Protein 6W46 (pdb70)

Sequence (57 aa):
PGPGPRGPGPGVGPGPPGGPPGPGPRRGPGPPGVGPGPGGPPGPGPRRGPPGPGVGPGPGGP

B-factor: mean 16.2, std 19.93, range [4.52, 287.59]

Radius of gyration: 22.84 Å; Cα contacts (8 Å, |Δi|>4): 180; chains: 3; bounding box: 34×10×77 Å

Secondary structure (DSSP, 8-state):
----PPP------------/----PPP------------/----PPP------------

Solvent-accessible surface area: 6044 Å² total

Structure (mmCIF, N/CA/C/O backbone):
data_6W46
#
_entry.id   6W46
#
_cell.length_a   37.300
_cell.length_b   19.680
_cell.length_c   40.810
_cell.angle_alpha   90.00
_cell.angle_beta   93.26
_cell.angle_gamma   90.00
#
_symmetry.space_group_name_H-M   'P 1 21 1'
#
loop_
_entity.id
_entity.type
_entity.pdbx_description
1 polymer 'Collagen-like peptide'
2 non-polymer 1,2-ETHANEDIOL
3 water water
#
loop_
_atom_site.group_PDB
_atom_site.id
_atom_site.type_symbol
_atom_site.label_atom_id
_atom_site.label_alt_id
_atom_site.label_comp_id
_atom_site.label_asym_id
_atom_site.label_entity_id
_atom_site.label_seq_id
_atom_site.pdbx_PDB_ins_code
_atom_site.Cartn_x
_atom_site.Cartn_y
_atom_site.Cartn_z
_atom_site.occupancy
_atom_site.B_iso_or_equiv
_atom_site.auth_seq_id
_atom_site.auth_comp_id
_atom_site.auth_asym_id
_atom_site.auth_atom_id
_atom_site.pdbx_PDB_model_num
ATOM 1 N N . PRO A 1 1 ? 13.525 6.132 36.851 1.00 17.90 1 PRO A N 1
ATOM 2 C CA . PRO A 1 1 ? 12.510 6.411 35.830 1.00 17.09 1 PRO A CA 1
ATOM 3 C C . PRO A 1 1 ? 12.915 5.852 34.469 1.00 16.16 1 PRO A C 1
ATOM 4 O O . PRO A 1 1 ? 14.070 5.490 34.273 1.00 15.92 1 PRO A O 1
ATOM 16 N N . GLY A 1 3 ? 14.121 5.017 30.631 1.00 13.59 3 GLY A N 1
ATOM 17 C CA . GLY A 1 3 ? 15.174 5.516 29.767 1.00 11.61 3 GLY A CA 1
ATOM 18 C C . GLY A 1 3 ? 14.580 6.235 28.570 1.00 11.30 3 GLY A C 1
ATOM 19 O O . GLY A 1 3 ? 13.362 6.266 28.404 1.00 11.43 3 GLY A O 1
ATOM 20 N N . PRO A 1 4 ? 15.439 6.804 27.708 1.00 11.85 4 PRO A N 1
ATOM 21 C CA . PRO A 1 4 ? 14.951 7.569 26.556 1.00 11.55 4 PRO A CA 1
ATOM 22 C C . PRO A 1 4 ? 14.273 6.692 25.522 1.00 11.60 4 PRO A C 1
ATOM 23 O O . PRO A 1 4 ? 14.558 5.498 25.423 1.00 11.42 4 PRO A O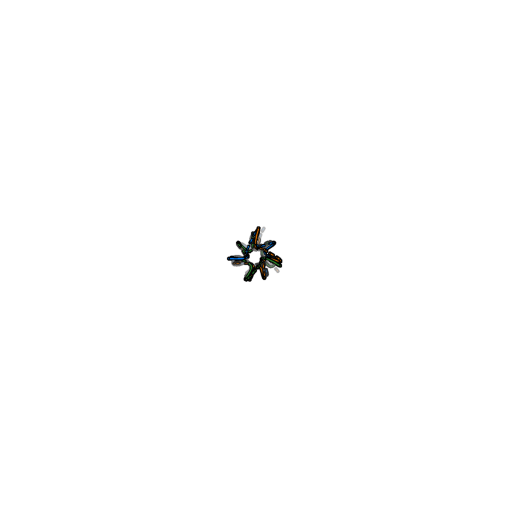 1
ATOM 35 N N . GLY A 1 6 ? 13.531 4.962 21.998 1.00 13.54 6 GLY A N 1
ATOM 36 C CA . GLY A 1 6 ? 14.431 4.446 20.990 1.00 13.22 6 GLY A CA 1
ATOM 37 C C . GLY A 1 6 ? 14.472 5.312 19.744 1.00 11.74 6 GLY A C 1
ATOM 38 O O . GLY A 1 6 ? 13.739 6.299 19.637 1.00 12.71 6 GLY A O 1
ATOM 39 N N . PRO A 1 7 ? 15.337 4.954 18.801 1.00 12.78 7 PRO A N 1
ATOM 40 C CA . PRO A 1 7 ? 15.374 5.674 17.525 1.00 14.08 7 PRO A CA 1
AT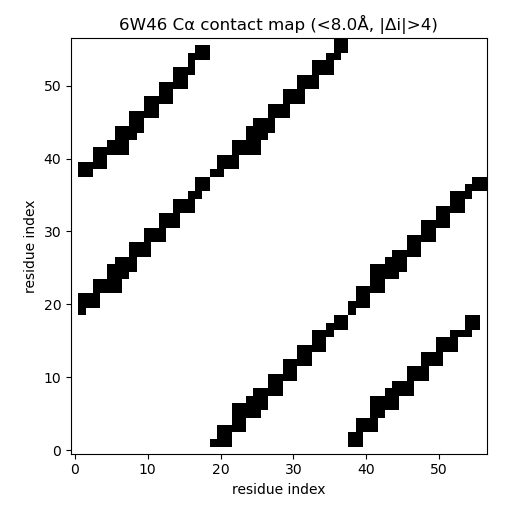OM 41 C C . PRO A 1 7 ? 14.083 5.486 16.739 1.00 12.18 7 PRO A C 1
ATOM 42 O O . PRO A 1 7 ? 13.300 4.559 16.963 1.00 11.56 7 PRO A O 1
ATOM 46 N N . ARG A 1 8 ? 13.875 6.403 15.800 1.00 11.94 8 ARG A N 1
ATOM 47 C CA . ARG A 1 8 ? 12.719 6.336 14.919 1.00 12.98 8 ARG A CA 1
ATOM 48 C C . ARG A 1 8 ? 12.727 5.032 14.135 1.00 11.07 8 ARG A C 1
ATOM 49 O O . ARG A 1 8 ? 13.782 4.532 13.739 1.00 11.03 8 ARG A O 1
ATOM 57 N N . GLY A 1 9 ? 11.539 4.480 13.913 1.00 10.71 9 GLY A N 1
ATOM 58 C CA . GLY A 1 9 ? 11.397 3.277 13.131 1.00 9.58 9 GLY A CA 1
ATOM 59 C C . GLY A 1 9 ? 11.717 3.484 11.659 1.00 8.43 9 GLY A C 1
ATOM 60 O O . GLY A 1 9 ? 11.894 4.609 11.182 1.00 8.66 9 GLY A O 1
ATOM 61 N N . PRO A 1 10 ? 11.792 2.386 10.901 1.00 7.43 10 PRO A N 1
ATOM 62 C CA . PRO A 1 10 ? 12.162 2.474 9.482 1.00 8.37 10 PRO A CA 1
ATOM 63 C C . PRO A 1 10 ? 1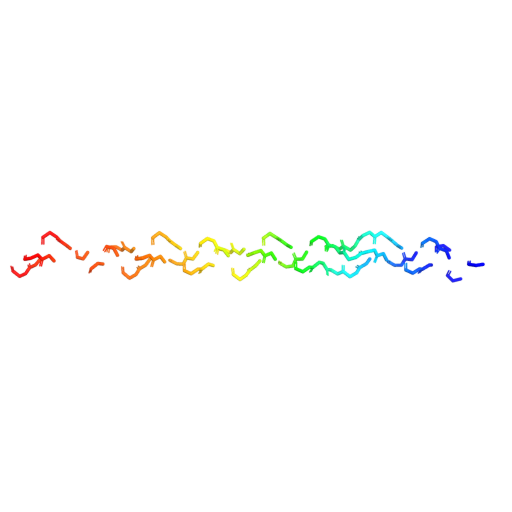1.013 2.964 8.614 1.00 7.95 10 PRO A C 1
ATOM 64 O O 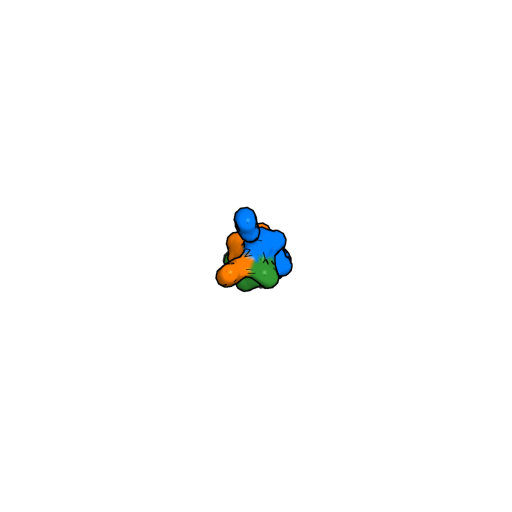. PRO A 1 10 ? 9.845 2.983 9.036 1.00 6.67 10 PRO A O 1
ATOM 76 N N . GLY A 1 12 ? 8.056 3.221 5.916 1.00 6.55 12 GLY A N 1
ATOM 77 C CA . GLY A 1 12 ? 6.979 2.334 5.551 1.00 6.51 12 GLY A CA 1
ATOM 78 C C . GLY A 1 12 ? 7.172 1.636 4.221 1.00 7.23 12 GLY A C 1
ATOM 79 O O . GLY A 1 12 ? 8.054 2.000 3.429 1.00 8.97 12 GLY A O 1
ATOM 80 N N . PRO A 1 13 ? 6.330 0.625 3.971 1.00 8.28 13 PRO A N 1
ATOM 81 C CA . PRO A 1 13 ? 6.320 -0.051 2.675 1.00 9.08 13 PRO A CA 1
ATOM 82 C C . PRO A 1 13 ? 5.882 0.920 1.587 1.00 7.75 13 PRO A C 1
ATOM 83 O O . PRO A 1 13 ? 5.265 1.940 1.879 1.00 7.94 13 PRO A O 1
ATOM 95 N N . GLY A 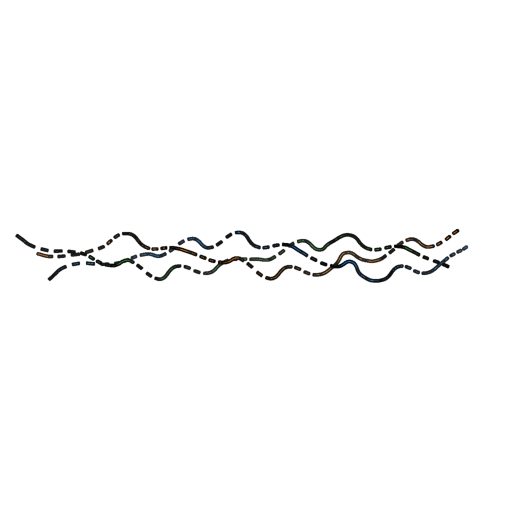1 15 ? 3.577 2.475 -1.368 1.00 6.92 15 GLY A N 1
ATOM 96 C CA . GLY A 1 15 ? 2.146 2.462 -1.619 1.00 6.89 15 GLY A CA 1
ATOM 97 C C . GLY A 1 15 ? 1.725 1.373 -2.592 1.00 7.26 15 GLY A C 1
ATOM 98 O O . GLY A 1 15 ? 2.564 0.680 -3.196 1.00 7.90 15 GLY A O 1
ATOM 99 N N . VAL A 1 16 ? 0.415 1.240 -2.773 1.00 7.81 16 VAL A N 1
ATOM 100 C CA . VAL A 1 16 ? -0.118 0.303 -3.750 1.00 8.23 16 VAL A CA 1
ATOM 101 C C . VAL A 1 16 ? 0.179 0.793 -5.162 1.00 6.50 16 VAL A C 1
ATOM 102 O O . VAL A 1 16 ? 0.4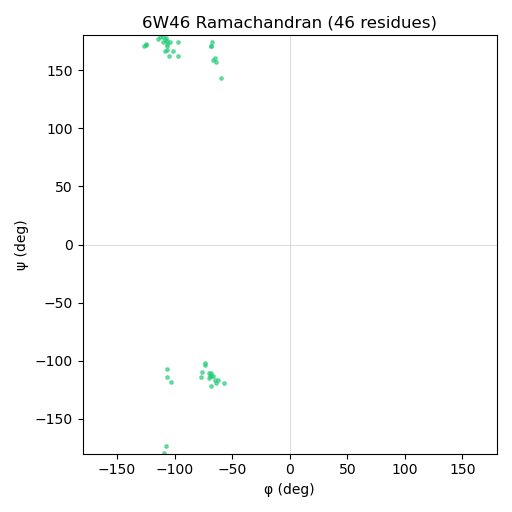45 1.975 -5.374 1.00 6.59 16 VAL A O 1
ATOM 114 N N . GLY A 1 18 ? -0.393 2.248 -8.824 1.00 6.05 18 GLY A N 1
ATOM 115 C CA . GLY A 1 18 ? -1.312 3.242 -9.334 1.00 6.30 18 GLY A CA 1
ATOM 116 C C . GLY A 1 18 ? -2.432 2.679 -10.178 1.00 6.31 18 GLY A C 1
ATOM 117 O O . GLY A 1 18 ? -2.368 1.526 -10.610 1.00 7.41 18 GLY A O 1
ATOM 118 N N . PRO A 1 19 ? -3.456 3.504 -10.443 1.00 6.30 19 PRO A N 1
ATOM 119 C CA . PRO A 1 19 ? -4.574 3.085 -11.293 1.00 6.56 19 PRO A CA 1
ATOM 120 C C . PRO A 1 19 ? -4.168 2.944 -12.752 1.00 5.77 19 PRO A C 1
ATOM 121 O O . PRO A 1 19 ? -3.224 3.578 -13.203 1.00 5.96 19 PRO A O 1
ATOM 133 N N . GLY A 1 21 ? -4.168 3.791 -16.597 1.00 5.41 21 GLY A N 1
ATOM 134 C CA . GLY A 1 21 ? -4.345 5.057 -17.272 1.00 6.11 21 GLY A CA 1
ATOM 135 C C . GLY A 1 21 ? -5.671 5.126 -18.004 1.00 6.45 21 GLY A C 1
ATOM 136 O O . GLY A 1 21 ? -6.399 4.147 -18.079 1.00 7.30 21 GLY A O 1
ATOM 137 N N . PRO A 1 22 ? -5.995 6.295 -18.559 1.00 7.21 22 PRO A N 1
ATOM 138 C CA A PRO A 1 22 ? -7.206 6.484 -19.362 0.41 8.60 22 PRO A CA 1
ATOM 139 C CA B PRO A 1 22 ? -7.233 6.425 -19.328 0.59 9.31 22 PRO A CA 1
ATOM 140 C C . PRO A 1 22 ? -7.145 5.696 -20.664 1.00 8.31 22 PRO A C 1
ATOM 141 O O . PRO A 1 22 ? -6.056 5.288 -21.100 1.00 8.27 22 PRO A O 1
ATOM 156 N N . GLY A 1 24 ? -6.823 4.995 -24.560 1.00 8.32 24 GLY A N 1
ATOM 157 C CA . GLY A 1 24 ? -6.053 5.673 -25.583 1.00 8.83 24 GLY A CA 1
ATOM 158 C C . GLY A 1 24 ? -6.908 6.523 -26.510 1.00 8.83 24 GLY A C 1
ATOM 159 O O . GLY A 1 24 ? -8.135 6.534 -26.430 1.00 9.87 24 GLY A O 1
ATOM 180 N N . GLY A 1 27 ? -8.683 5.400 -32.977 1.00 11.72 27 GLY A N 1
ATOM 181 C CA . GLY A 1 27 ? -7.909 5.047 -34.148 1.00 11.76 27 GLY A CA 1
ATOM 182 C C . GLY A 1 27 ? -8.103 6.000 -35.310 1.00 11.03 27 GLY A C 1
ATOM 183 O O . GLY A 1 27 ? -8.962 6.881 -35.272 1.00 10.73 27 GLY A O 1
ATOM 184 N N . PRO A 1 28 ? -7.298 5.831 -36.363 1.00 10.82 28 PRO A N 1
ATOM 185 C CA . PRO A 1 28 ? -7.478 6.690 -37.531 1.00 12.25 28 PRO A CA 1
ATOM 186 C C . PRO A 1 28 ? -8.741 6.345 -38.315 1.00 10.88 28 PRO A C 1
ATOM 187 O O . PRO A 1 28 ? -9.333 5.274 -38.144 1.00 9.65 28 PRO A O 1
ATOM 204 N N . PRO B 1 1 ? 16.082 -1.219 32.794 1.00 17.05 1 PRO B N 1
ATOM 205 C CA . PRO B 1 1 ? 15.636 -1.761 31.504 1.00 15.71 1 PRO B CA 1
ATOM 206 C C . PRO B 1 1 ? 15.542 -0.688 30.431 1.00 14.22 1 PRO B C 1
ATOM 207 O O . PRO B 1 1 ? 15.587 0.500 30.736 1.00 14.21 1 PRO B O 1
ATOM 219 N N . GLY B 1 3 ? 14.318 1.997 27.526 1.00 10.62 3 GLY B N 1
ATOM 220 C CA . GLY B 1 3 ? 13.223 2.939 27.425 1.00 12.07 3 GLY B CA 1
ATOM 221 C C . GLY B 1 3 ? 12.155 2.487 26.448 1.00 12.30 3 GLY B C 1
ATOM 222 O O . GLY B 1 3 ? 12.209 1.367 25.928 1.00 12.01 3 GLY B O 1
ATOM 223 N N . PRO B 1 4 ? 11.175 3.362 26.182 1.00 11.19 4 PRO B N 1
ATOM 224 C CA . PRO B 1 4 ? 10.084 2.984 25.282 1.00 12.36 4 PRO B CA 1
ATOM 225 C C . PRO B 1 4 ? 10.564 2.829 23.852 1.00 11.68 4 PRO B C 1
ATOM 226 O O . PRO B 1 4 ? 11.601 3.374 23.466 1.00 11.18 4 PRO B O 1
ATOM 238 N N . GLY B 1 6 ? 10.963 3.654 20.057 1.00 12.21 6 GLY B N 1
ATOM 239 C CA . GLY B 1 6 ? 10.977 4.935 19.385 1.00 11.13 6 GLY B CA 1
ATOM 240 C C . GLY B 1 6 ? 9.702 5.292 18.634 1.00 10.02 6 GLY B C 1
ATOM 241 O O . GLY B 1 6 ? 8.775 4.488 18.518 1.00 9.28 6 GLY B O 1
ATOM 242 N N . PRO B 1 7 ? 9.645 6.512 18.113 1.00 10.11 7 PRO B N 1
ATOM 243 C CA . PRO B 1 7 ? 8.490 6.906 17.303 1.00 9.83 7 PRO B CA 1
ATOM 244 C C . PRO B 1 7 ? 8.404 6.071 16.032 1.00 8.31 7 PRO B C 1
ATOM 245 O O . PRO B 1 7 ? 9.384 5.496 15.552 1.00 9.64 7 PRO B O 1
ATOM 249 N N . ARG B 1 8 ? 7.194 6.008 15.487 1.00 7.57 8 ARG B N 1
ATOM 250 C CA A ARG B 1 8 ? 6.943 5.278 14.256 0.62 7.95 8 ARG B CA 1
ATOM 251 C CA B ARG B 1 8 ? 6.946 5.278 14.258 0.38 7.81 8 ARG B CA 1
ATOM 252 C C . ARG B 1 8 ? 7.690 5.928 13.093 1.00 7.26 8 ARG B C 1
ATOM 253 O O . ARG B 1 8 ? 7.847 7.147 13.034 1.00 7.70 8 ARG B O 1
ATOM 268 N N . GLY B 1 9 ? 8.157 5.091 12.159 1.00 6.82 9 GLY B N 1
ATOM 269 C CA . GLY B 1 9 ? 8.887 5.569 11.011 1.00 6.85 9 GLY B CA 1
ATOM 270 C C . GLY B 1 9 ? 8.024 6.370 10.058 1.00 6.14 9 GLY B C 1
ATOM 271 O O . GLY B 1 9 ? 6.799 6.449 10.186 1.00 7.02 9 GLY B O 1
ATOM 272 N N . PRO B 1 10 ? 8.665 6.996 9.073 1.00 5.80 10 PRO B N 1
ATOM 273 C CA . PRO B 1 10 ? 7.930 7.830 8.124 1.00 6.45 10 PRO B CA 1
ATOM 274 C C . PRO B 1 10 ? 7.158 7.003 7.101 1.00 6.61 10 PRO B C 1
ATOM 275 O O . PRO B 1 10 ? 7.415 5.813 6.927 1.00 6.24 10 PRO B O 1
ATOM 287 N N . GLY B 1 12 ? 6.087 5.346 3.639 1.00 6.25 12 GLY B N 1
ATOM 288 C CA . GLY B 1 12 ? 6.920 4.799 2.596 1.00 7.39 12 GLY B CA 1
ATOM 289 C C . GLY B 1 12 ? 6.891 5.595 1.298 1.00 8.14 12 GLY B C 1
ATOM 290 O O . GLY B 1 12 ? 6.173 6.589 1.177 1.00 9.53 12 GLY B O 1
ATOM 291 N N . PRO B 1 13 ? 7.669 5.152 0.302 1.00 11.08 13 PRO B N 1
ATOM 292 C CA A PRO B 1 13 ? 7.640 5.826 -0.998 0.25 11.49 13 PRO B CA 1
ATOM 293 C CA B PRO B 1 13 ? 7.674 5.760 -1.031 0.75 12.41 13 PRO B CA 1
ATOM 294 C C . PRO B 1 13 ? 6.347 5.536 -1.760 1.00 10.60 13 PRO B C 1
ATOM 295 O O . PRO B 1 13 ? 5.579 4.637 -1.410 1.00 8.52 13 PRO B O 1
ATOM 310 N N . GLY B 1 15 ? 3.730 4.130 -4.514 1.00 6.71 15 GLY B N 1
ATOM 311 C CA . GLY B 1 15 ? 3.603 2.897 -5.264 1.00 7.48 15 GLY B CA 1
ATOM 312 C C . GLY B 1 15 ? 4.101 3.012 -6.694 1.00 7.65 15 GLY B C 1
ATOM 313 O O . GLY B 1 15 ? 4.350 4.110 -7.185 1.00 7.79 15 GLY B O 1
ATOM 314 N N . VAL B 1 16 ? 4.268 1.861 -7.336 1.00 8.62 16 VAL B N 1
ATOM 315 C CA . VAL B 1 16 ? 4.634 1.772 -8.751 1.00 9.62 16 VAL B CA 1
ATOM 316 C C . VAL B 1 16 ? 3.607 2.530 -9.602 1.00 7.78 16 VAL B C 1
ATOM 317 O O . VAL B 1 16 ? 2.417 2.554 -9.288 1.00 7.51 16 VAL B O 1
ATOM 329 N N . GLY B 1 18 ? 0.793 3.204 -12.325 1.00 8.45 18 GLY B N 1
ATOM 330 C CA . GLY B 1 18 ? -0.241 2.333 -12.853 1.00 8.40 18 GLY B CA 1
ATOM 331 C C . GLY B 1 18 ? 0.046 1.827 -14.257 1.00 8.32 18 GLY B C 1
ATOM 332 O O . GLY B 1 18 ? 0.875 2.389 -14.970 1.00 9.32 18 GLY B O 1
ATOM 333 N N . PRO B 1 19 ? -0.644 0.756 -14.663 1.00 7.59 19 PRO B N 1
ATOM 334 C CA . PRO B 1 19 ? -0.480 0.234 -16.022 1.00 8.77 19 PRO B CA 1
ATOM 335 C C . PRO B 1 19 ? -1.013 1.214 -17.062 1.00 6.21 19 PRO B C 1
ATOM 336 O O . PRO B 1 19 ? -1.855 2.070 -16.764 1.00 6.95 19 PRO B O 1
ATOM 348 N N . GLY B 1 21 ? -3.426 2.5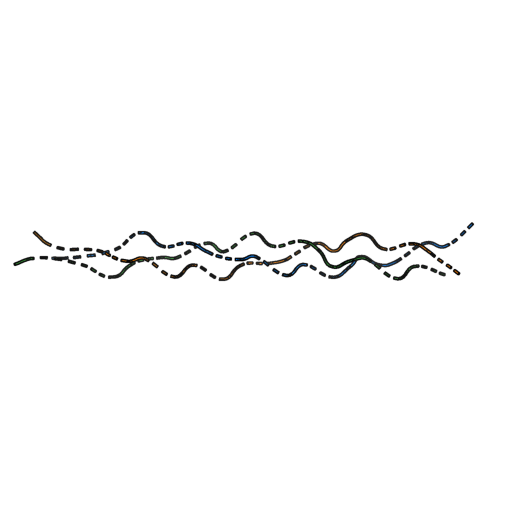62 -19.934 1.00 6.57 21 GLY B N 1
ATOM 349 C CA . GLY B 1 21 ? -4.852 2.379 -20.093 1.00 7.39 21 GLY B CA 1
ATOM 350 C C . GLY B 1 21 ? -5.264 1.418 -21.187 1.00 7.34 21 GLY B C 1
ATOM 351 O O . GLY B 1 21 ? -4.431 0.904 -21.944 1.00 7.86 21 GLY B O 1
ATOM 352 N N . PRO B 1 22 ? -6.568 1.160 -21.277 1.00 8.49 22 PRO B N 1
ATOM 353 C CA . PRO B 1 22 ? -7.106 0.335 -22.352 1.00 9.24 22 PRO B CA 1
ATOM 354 C C . PRO B 1 22 ? -6.858 0.976 -23.708 1.00 9.61 22 PRO B C 1
ATOM 355 O O . PRO B 1 22 ? -6.679 2.189 -23.817 1.00 8.16 22 PRO B O 1
ATOM 367 N N . GLY B 1 24 ? -7.689 2.666 -27.219 1.00 11.76 24 GLY B N 1
ATOM 368 C CA . GLY B 1 24 ? -8.724 3.597 -27.620 1.00 11.82 24 GLY B CA 1
ATOM 369 C C . GLY B 1 24 ? -9.808 2.961 -28.465 1.00 11.18 24 GLY B C 1
ATOM 370 O O . GLY B 1 24 ? -9.717 1.802 -28.868 1.00 12.46 24 GLY B O 1
ATOM 391 N N . GLY B 1 27 ? -11.397 4.038 -34.966 1.00 9.93 27 GLY B N 1
ATOM 392 C CA . GLY B 1 27 ? -11.622 5.283 -35.664 1.00 9.98 27 GLY B CA 1
ATOM 393 C C . GLY B 1 27 ? -12.967 5.330 -36.351 1.00 10.68 27 GLY B C 1
ATOM 394 O O . GLY B 1 27 ? -13.676 4.327 -36.419 1.00 12.06 27 GLY B O 1
ATOM 395 N N . PRO B 1 28 ? -13.327 6.502 -36.883 1.00 11.57 28 PRO B N 1
ATOM 396 C CA . PRO B 1 28 ? -14.588 6.584 -37.619 1.00 12.31 28 PRO B CA 1
ATOM 397 C C . PRO B 1 28 ? -14.516 5.808 -38.931 1.00 12.88 28 PRO B C 1
ATOM 398 O O . PRO B 1 28 ? -13.428 5.546 -39.445 1.00 11.90 28 PRO B O 1
ATOM 415 N N . PRO C 1 1 ? 18.725 2.542 29.602 1.00 22.90 1 PRO C N 1
ATOM 416 C CA . PRO C 1 1 ? 19.259 2.734 28.252 1.00 21.89 1 PRO C CA 1
ATOM 417 C C . PRO C 1 1 ? 18.137 3.061 27.272 1.00 19.71 1 PRO C C 1
ATOM 418 O O . PRO C 1 1 ? 16.968 2.881 27.610 1.00 16.37 1 PRO C O 1
ATOM 430 N N . GLY C 1 3 ? 15.338 2.992 24.311 1.00 14.40 3 GLY C N 1
ATOM 431 C CA . GLY C 1 3 ? 14.461 1.932 23.877 1.00 14.02 3 GLY C CA 1
ATOM 432 C C . GLY C 1 3 ? 14.776 1.345 22.523 1.00 14.20 3 GLY C C 1
ATOM 433 O O . GLY C 1 3 ? 15.725 1.765 21.855 1.00 14.92 3 GLY C O 1
ATOM 434 N N . PRO C 1 4 ? 13.985 0.344 22.122 1.00 13.86 4 PRO C N 1
ATOM 435 C CA . PRO C 1 4 ? 14.185 -0.301 20.826 1.00 14.31 4 PRO C CA 1
ATOM 436 C C . PRO C 1 4 ? 13.717 0.634 19.714 1.00 14.13 4 PRO C C 1
ATOM 437 O O . PRO C 1 4 ? 13.027 1.615 19.979 1.00 13.33 4 PRO C O 1
ATOM 449 N N . GLY C 1 6 ? 11.477 2.293 16.822 1.00 10.68 6 GLY C N 1
ATOM 450 C CA . GLY C 1 6 ? 10.038 2.360 16.670 1.00 9.59 6 GLY C CA 1
ATOM 451 C C . GLY C 1 6 ? 9.511 1.435 15.584 1.00 8.14 6 GLY C C 1
ATOM 452 O O . GLY C 1 6 ? 10.275 0.843 14.813 1.00 9.44 6 GLY C O 1
ATOM 453 N N . PRO C 1 7 ? 8.193 1.319 15.494 1.00 7.97 7 PRO C N 1
ATOM 454 C CA . PRO C 1 7 ? 7.601 0.490 14.443 1.00 7.52 7 PRO C CA 1
ATOM 455 C C . PRO C 1 7 ? 7.858 1.081 13.068 1.00 7.21 7 PRO C C 1
ATOM 456 O O . PRO C 1 7 ? 8.135 2.273 12.902 1.00 7.08 7 PRO C O 1
ATOM 460 N N . ARG C 1 8 ? 7.757 0.210 12.073 1.00 6.45 8 ARG C N 1
ATOM 461 C CA A ARG C 1 8 ? 7.857 0.638 10.685 0.57 6.43 8 ARG C CA 1
ATOM 462 C CA B ARG C 1 8 ? 7.869 0.656 10.693 0.43 6.64 8 ARG C CA 1
ATOM 463 C C . ARG C 1 8 ? 6.732 1.613 10.351 1.00 6.14 8 ARG C C 1
ATOM 464 O O . ARG C 1 8 ? 5.609 1.491 10.850 1.00 6.51 8 ARG C O 1
ATOM 479 N N . GLY C 1 9 ? 7.034 2.579 9.481 1.00 5.74 9 GLY C N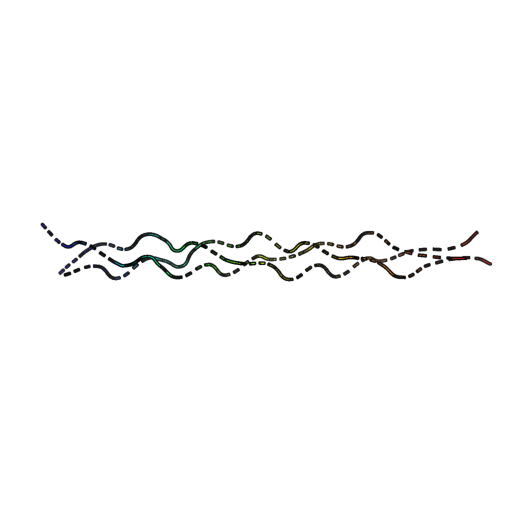 1
ATOM 480 C CA . GLY C 1 9 ? 6.062 3.570 9.077 1.00 6.79 9 GLY C CA 1
ATOM 481 C C . GLY C 1 9 ? 4.913 3.016 8.256 1.00 6.47 9 GLY C C 1
ATOM 482 O O . GLY C 1 9 ? 4.900 1.841 7.862 1.00 6.24 9 GLY C O 1
ATOM 483 N N . PRO C 1 10 ? 3.917 3.878 7.965 1.00 5.69 10 PRO C N 1
ATOM 484 C CA A PRO C 1 10 ? 2.748 3.534 7.150 0.46 6.12 10 PRO C CA 1
ATOM 485 C CA B PRO C 1 10 ? 2.756 3.498 7.155 0.54 5.98 10 PRO C CA 1
ATOM 486 C C . PRO C 1 10 ? 3.115 3.431 5.678 1.00 5.48 10 PRO C C 1
ATOM 487 O O . PRO C 1 10 ? 4.153 3.926 5.252 1.00 5.72 10 PRO C O 1
ATOM 502 N N . GLY C 1 12 ? 3.300 4.200 1.701 1.00 7.50 12 GLY C N 1
ATOM 503 C CA . GLY C 1 12 ? 3.331 5.427 0.930 1.00 7.99 12 GLY C CA 1
ATOM 504 C C . GLY C 1 12 ? 2.015 5.651 0.210 1.00 8.01 12 GLY C C 1
ATOM 505 O O . GLY C 1 12 ? 1.122 4.819 0.280 1.00 8.28 12 GLY C O 1
ATOM 506 N N . PRO C 1 13 ? 1.904 6.775 -0.506 1.00 7.80 13 PRO C N 1
ATOM 507 C CA . PRO C 1 13 ? 0.696 7.031 -1.295 1.00 8.80 13 PRO C CA 1
ATOM 508 C C . PRO C 1 13 ? 0.612 6.070 -2.481 1.00 6.90 13 PRO C C 1
ATOM 509 O O . PRO C 1 13 ? 1.599 5.445 -2.889 1.00 6.93 13 PRO C O 1
ATOM 521 N N . GLY C 1 15 ? 0.574 4.741 -6.238 1.00 6.52 15 GLY C N 1
ATOM 522 C CA . GLY C 1 15 ? 1.280 5.167 -7.435 1.00 7.46 15 GLY C CA 1
ATOM 523 C C . GLY C 1 15 ? 0.455 6.098 -8.303 1.00 4.52 15 GLY C C 1
ATOM 524 O O . GLY C 1 15 ? -0.778 6.160 -8.174 1.00 7.93 15 GLY C O 1
ATOM 525 N N . VAL C 1 16 ? 1.123 6.818 -9.200 1.00 5.37 16 VAL C N 1
ATOM 526 C CA . VAL C 1 16 ? 0.426 7.680 -10.139 1.00 5.50 16 VAL C CA 1
ATOM 527 C C . VAL C 1 16 ? -0.374 6.860 -11.144 1.00 5.44 16 VAL C C 1
ATOM 528 O O . VAL C 1 16 ? -0.084 5.693 -11.385 1.00 5.99 16 VAL C O 1
ATOM 540 N N . GLY C 1 18 ? -1.422 5.323 -14.658 1.00 6.44 18 GLY C N 1
ATOM 541 C CA . GLY C 1 18 ? -0.664 4.973 -15.842 1.00 6.43 18 GLY C CA 1
ATOM 542 C C . GLY C 1 18 ? -0.904 5.964 -16.965 1.00 6.17 18 GLY C C 1
ATOM 543 O O . GLY C 1 18 ? -1.776 6.826 -16.880 1.00 6.86 18 GLY C O 1
ATOM 544 N N . PRO C 1 19 ? -0.116 5.848 -18.032 1.00 8.16 19 PRO C N 1
ATOM 545 C CA . PRO C 1 19 ? -0.327 6.692 -19.209 1.00 8.82 19 PRO C CA 1
ATOM 546 C C . PRO C 1 19 ? -1.561 6.239 -19.991 1.00 8.31 19 PRO C C 1
ATOM 547 O O . PRO C 1 19 ? -2.072 5.131 -19.788 1.00 7.22 19 PRO C O 1
ATOM 559 N N . GLY C 1 21 ? -3.768 4.567 -22.803 1.00 7.92 21 GLY C N 1
ATOM 560 C CA . GLY C 1 21 ? -3.525 3.339 -23.525 1.00 9.01 21 GLY C CA 1
ATOM 561 C C . GLY C 1 21 ? -3.142 3.541 -24.976 1.00 8.46 21 GLY C C 1
ATOM 562 O O . GLY C 1 21 ? -3.063 4.672 -25.463 1.00 9.06 21 GLY C O 1
ATOM 563 N N . PRO C 1 22 ? -2.920 2.432 -25.686 1.00 8.83 22 PRO C N 1
ATOM 564 C CA . PRO C 1 22 ? -2.587 2.519 -27.113 1.00 9.11 22 PRO C CA 1
ATOM 565 C C . PRO C 1 22 ? -3.735 3.112 -27.927 1.00 9.11 22 PRO C C 1
ATOM 566 O O . PRO C 1 22 ? -4.892 3.064 -27.522 1.00 10.03 22 PRO C O 1
ATOM 578 N N . GLY C 1 24 ? -6.673 3.441 -30.686 1.00 11.04 24 GLY C N 1
ATOM 579 C CA . GLY C 1 24 ? -7.589 2.463 -31.229 1.00 12.18 24 GLY C CA 1
ATOM 580 C C . GLY C 1 24 ? -7.180 2.005 -32.620 1.00 10.77 24 GLY C C 1
ATOM 581 O O . GLY C 1 24 ? -6.291 2.590 -33.255 1.00 11.54 24 GLY C O 1
ATOM 602 N N . GLY C 1 27 ? -10.736 2.717 -38.236 1.00 10.68 27 GLY C N 1
ATOM 603 C CA . GLY C 1 27 ? -12.142 2.476 -38.481 1.00 12.12 27 GLY C CA 1
ATOM 604 C C . GLY C 1 27 ? -12.335 1.553 -39.669 1.00 13.92 27 GLY C C 1
ATOM 605 O O . GLY C 1 27 ? -11.383 1.236 -40.387 1.00 15.09 27 GLY C O 1
ATOM 606 N N . PRO C 1 28 ? -13.575 1.103 -39.883 1.00 15.63 28 PRO C N 1
ATOM 607 C CA . PRO C 1 28 ? -13.867 0.258 -41.044 1.00 16.01 28 PRO C CA 1
ATOM 608 C C . PRO C 1 28 ? -13.789 1.052 -42.344 1.00 15.76 28 PRO C C 1
ATOM 609 O O . PRO C 1 28 ? -13.935 2.272 -42.334 1.00 16.39 28 PRO C O 1
#

Foldseek 3Di:
DDDDDDDDDDDDDDDDPPD/DDDDDDDDDDDDDDDDPPD/DDDDDDDDDDDDDDDDPPD